Protein AF-A0A3P7MLY9-F1 (afdb_monomer_lite)

Sequence (129 aa):
MSLDLPEAKPDTMEEIFSDKCQRINLDHYSIYHFDELVIDDRKYQYRLSSKGDVMTLVGTLNGQSLLLVSVWTNMDHENRLREIHQYILQREAQGDLPNADGKVCVSPPTARTFAINLHLTSVSMPLSN

Structure (mmCIF, N/CA/C/O backbone):
data_AF-A0A3P7MLY9-F1
#
_entry.id   AF-A0A3P7MLY9-F1
#
loop_
_atom_site.group_PDB
_atom_site.id
_atom_site.type_symbol
_atom_site.label_atom_id
_atom_site.label_alt_id
_atom_site.label_comp_id
_atom_site.label_asym_id
_atom_site.label_entity_id
_atom_site.label_seq_id
_atom_site.pdbx_PDB_ins_code
_atom_site.Cartn_x
_atom_site.Cartn_y
_atom_site.Cartn_z
_atom_site.occupancy
_atom_site.B_iso_or_equiv
_atom_site.auth_seq_id
_atom_site.auth_comp_id
_atom_site.auth_asym_id
_atom_site.auth_atom_id
_atom_site.pdbx_PDB_model_num
ATOM 1 N N . MET A 1 1 ? 26.977 11.728 -22.191 1.00 33.56 1 MET A N 1
ATOM 2 C CA . MET A 1 1 ? 26.901 12.359 -20.860 1.00 33.56 1 MET A CA 1
ATOM 3 C C . MET A 1 1 ? 26.349 11.306 -19.921 1.00 33.56 1 MET A C 1
ATOM 5 O O . MET A 1 1 ? 25.180 10.970 -20.050 1.00 33.56 1 MET A O 1
ATOM 9 N N . SER A 1 2 ? 27.199 10.700 -19.092 1.00 40.59 2 SER A N 1
ATOM 10 C CA . SER A 1 2 ? 26.746 9.770 -18.057 1.00 40.59 2 SER A CA 1
ATOM 11 C C . SER A 1 2 ? 26.119 10.614 -16.958 1.00 40.59 2 SER A C 1
ATOM 13 O O . SER A 1 2 ? 26.827 11.320 -16.245 1.00 40.59 2 SER A O 1
ATOM 15 N N . LEU A 1 3 ? 24.790 10.635 -16.907 1.00 46.69 3 LEU A N 1
ATOM 16 C CA . LEU A 1 3 ? 24.081 11.082 -15.719 1.00 46.69 3 LEU A CA 1
ATOM 17 C C . LEU A 1 3 ? 24.393 10.036 -14.653 1.00 46.69 3 LEU A C 1
ATOM 19 O O . LEU A 1 3 ? 23.854 8.933 -14.698 1.00 46.69 3 LEU A O 1
ATOM 23 N N . ASP A 1 4 ? 25.334 10.373 -13.777 1.00 45.00 4 ASP A N 1
ATOM 24 C CA . ASP A 1 4 ? 25.556 9.694 -12.507 1.00 45.00 4 ASP A CA 1
ATOM 25 C C . ASP A 1 4 ? 24.267 9.890 -11.698 1.00 45.00 4 ASP A C 1
ATOM 27 O O . ASP A 1 4 ? 24.085 10.880 -10.990 1.00 45.00 4 ASP A O 1
ATOM 31 N N . LEU A 1 5 ? 23.272 9.036 -11.965 1.00 51.44 5 LEU A N 1
ATOM 32 C CA . LEU A 1 5 ? 22.112 8.935 -11.098 1.00 51.44 5 LEU A CA 1
ATOM 33 C C . LEU A 1 5 ? 22.663 8.422 -9.769 1.00 51.44 5 LEU A C 1
ATOM 35 O O . LEU A 1 5 ? 23.339 7.390 -9.788 1.00 51.44 5 LEU A O 1
ATOM 39 N N . PRO A 1 6 ? 22.391 9.102 -8.642 1.00 51.06 6 PRO A N 1
ATOM 40 C CA . PRO A 1 6 ? 22.758 8.558 -7.349 1.00 51.06 6 PRO A CA 1
ATOM 41 C C . PRO A 1 6 ? 22.185 7.146 -7.273 1.00 51.06 6 PRO A C 1
ATOM 43 O O . PRO A 1 6 ? 21.007 6.946 -7.578 1.00 51.06 6 PRO A O 1
ATOM 46 N N . GLU A 1 7 ? 23.047 6.182 -6.944 1.00 49.28 7 GLU A N 1
ATOM 47 C CA . GLU A 1 7 ? 22.683 4.788 -6.715 1.00 49.28 7 GLU A CA 1
ATOM 48 C C . GLU A 1 7 ? 21.409 4.790 -5.867 1.00 49.28 7 GLU A C 1
ATOM 50 O O . GLU A 1 7 ? 21.411 5.326 -4.754 1.00 49.28 7 GLU A O 1
ATOM 55 N N . ALA A 1 8 ? 20.295 4.362 -6.468 1.00 54.28 8 ALA A N 1
ATOM 56 C CA . ALA A 1 8 ? 18.973 4.537 -5.892 1.00 54.28 8 ALA A CA 1
ATOM 57 C C . ALA A 1 8 ? 18.934 3.761 -4.578 1.00 54.28 8 ALA A C 1
ATOM 59 O O . ALA A 1 8 ? 18.829 2.535 -4.554 1.00 54.28 8 ALA A O 1
ATOM 60 N N . LYS A 1 9 ? 19.118 4.482 -3.471 1.00 59.91 9 LYS A N 1
ATOM 61 C CA . LYS A 1 9 ? 19.020 3.892 -2.147 1.00 59.91 9 LYS A CA 1
ATOM 62 C C . LYS A 1 9 ? 17.587 3.391 -1.992 1.00 59.91 9 LYS A C 1
ATOM 64 O O . LYS A 1 9 ? 16.665 4.110 -2.382 1.00 59.91 9 LYS A O 1
ATOM 69 N N . PRO A 1 10 ? 17.383 2.187 -1.435 1.00 64.69 10 PRO A N 1
ATOM 70 C CA . PRO A 1 10 ? 16.042 1.747 -1.101 1.00 64.69 10 PRO A CA 1
ATOM 71 C C . PRO A 1 10 ? 15.433 2.792 -0.167 1.00 64.69 10 PRO A C 1
ATOM 73 O O . PRO A 1 10 ? 16.051 3.134 0.844 1.00 64.69 10 PRO A O 1
ATOM 76 N N . ASP A 1 11 ? 14.260 3.320 -0.526 1.00 67.62 11 ASP A N 1
ATOM 77 C CA . ASP A 1 11 ? 13.590 4.327 0.296 1.00 67.62 11 ASP A CA 1
ATOM 78 C C . ASP A 1 11 ? 13.462 3.810 1.733 1.00 67.62 11 ASP A C 1
ATOM 80 O O . ASP A 1 11 ? 13.096 2.650 1.960 1.00 67.62 11 ASP A O 1
ATOM 84 N N . THR A 1 12 ? 13.729 4.643 2.729 1.00 81.12 12 THR A N 1
ATOM 85 C CA . THR A 1 12 ? 13.391 4.254 4.100 1.00 81.12 12 THR A CA 1
ATOM 86 C C . THR A 1 12 ? 11.876 4.311 4.306 1.00 81.12 12 THR A C 1
ATOM 88 O O . THR A 1 12 ? 11.152 5.018 3.603 1.00 81.12 12 THR A O 1
ATOM 91 N N . MET A 1 13 ? 11.355 3.543 5.268 1.00 81.75 13 MET A N 1
ATOM 92 C CA . MET A 1 13 ? 9.911 3.524 5.536 1.00 81.75 13 MET A CA 1
ATOM 93 C C . MET A 1 13 ? 9.400 4.909 5.966 1.00 81.75 13 MET A C 1
ATOM 95 O O . MET A 1 13 ? 8.315 5.331 5.574 1.00 81.75 13 MET A O 1
ATOM 99 N N . GLU A 1 14 ? 10.217 5.653 6.708 1.00 80.94 14 GLU A N 1
ATOM 100 C CA . GLU A 1 14 ? 9.930 7.028 7.120 1.00 80.94 14 GLU A CA 1
ATOM 101 C C . GLU A 1 14 ? 9.797 7.973 5.917 1.00 80.94 14 GLU A C 1
ATOM 103 O O . GLU A 1 14 ? 8.852 8.760 5.864 1.00 80.94 14 GLU A O 1
ATOM 108 N N . GLU A 1 15 ? 10.677 7.855 4.917 1.00 78.88 15 GLU A N 1
ATOM 109 C CA . GLU A 1 15 ? 10.602 8.636 3.674 1.00 78.88 15 GLU A CA 1
ATOM 110 C C . GLU A 1 15 ? 9.372 8.271 2.848 1.00 78.88 15 GLU A C 1
ATOM 112 O O . GLU A 1 15 ? 8.652 9.156 2.388 1.00 78.88 15 GLU A O 1
ATOM 117 N N . ILE A 1 16 ? 9.061 6.977 2.730 1.00 82.88 16 ILE A N 1
ATOM 118 C CA . ILE A 1 16 ? 7.850 6.517 2.042 1.00 82.88 16 ILE A CA 1
ATOM 119 C C . ILE A 1 16 ? 6.606 7.164 2.654 1.00 82.88 16 ILE A C 1
ATOM 121 O O . ILE A 1 16 ? 5.718 7.633 1.942 1.00 82.88 16 ILE A O 1
ATOM 125 N N . PHE A 1 17 ? 6.528 7.207 3.980 1.00 81.56 17 PHE A N 1
ATOM 126 C CA . PHE A 1 17 ? 5.361 7.748 4.659 1.00 81.56 17 PHE A CA 1
ATOM 127 C C . PHE A 1 17 ? 5.357 9.268 4.832 1.00 81.56 17 PHE A C 1
ATOM 129 O O . PHE A 1 17 ? 4.303 9.811 5.164 1.00 81.56 17 PHE A O 1
ATOM 136 N N . SER A 1 18 ? 6.478 9.943 4.584 1.00 78.69 18 SER A N 1
ATOM 137 C CA . SER A 1 18 ? 6.582 11.405 4.664 1.00 78.69 18 SER A CA 1
ATOM 138 C C . SER A 1 18 ? 6.461 12.076 3.296 1.00 78.69 18 SER A C 1
ATOM 140 O O . SER A 1 18 ? 5.741 13.059 3.165 1.00 78.69 18 SER A O 1
ATOM 142 N N . ASP A 1 19 ? 7.134 11.539 2.277 1.00 77.06 19 ASP A N 1
ATOM 143 C CA . ASP A 1 19 ? 7.214 12.125 0.931 1.00 77.06 19 ASP A CA 1
ATOM 144 C C . ASP A 1 19 ? 6.212 11.483 -0.039 1.00 77.06 19 ASP A C 1
ATOM 146 O O . ASP A 1 19 ? 5.568 12.155 -0.846 1.00 77.06 19 ASP A O 1
ATOM 150 N N . LYS A 1 20 ? 6.020 10.163 0.079 1.00 81.94 20 LYS A N 1
ATOM 151 C CA . LYS A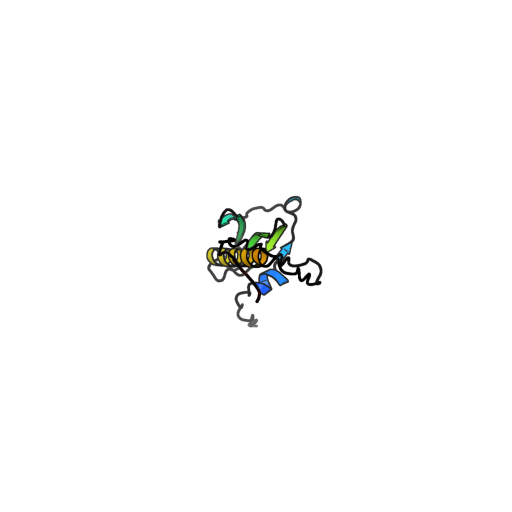 1 20 ? 5.284 9.363 -0.914 1.00 81.94 20 LYS A CA 1
ATOM 152 C C . LYS A 1 20 ? 3.867 8.985 -0.496 1.00 81.94 20 LYS A C 1
ATOM 154 O O . LYS A 1 20 ? 3.122 8.436 -1.308 1.00 81.94 20 LYS A O 1
ATOM 159 N N . CYS A 1 21 ? 3.481 9.260 0.746 1.00 84.69 21 CYS A N 1
ATOM 160 C CA . CYS A 1 21 ? 2.180 8.902 1.296 1.00 84.69 21 CYS A CA 1
ATOM 161 C C . CYS A 1 21 ? 1.187 10.057 1.173 1.00 84.69 21 CYS A C 1
ATOM 163 O O . CYS A 1 21 ? 1.330 11.106 1.795 1.00 84.69 21 CYS A O 1
ATOM 165 N N . GLN A 1 22 ? 0.114 9.816 0.431 1.00 83.56 22 GLN A N 1
ATOM 166 C CA . GLN A 1 22 ? -0.992 10.743 0.255 1.00 83.56 22 GLN A CA 1
ATOM 167 C C . GLN A 1 22 ? -2.249 10.183 0.907 1.00 83.56 22 GLN A C 1
ATOM 169 O O . GLN A 1 22 ? -2.603 9.018 0.731 1.00 83.56 22 GLN A O 1
ATOM 174 N N . ARG A 1 23 ? -2.970 11.025 1.643 1.00 83.69 23 ARG A N 1
ATOM 175 C CA . ARG A 1 23 ? -4.322 10.690 2.089 1.00 83.69 23 ARG A CA 1
ATOM 176 C C . ARG A 1 23 ? -5.294 10.932 0.956 1.00 83.69 23 ARG A C 1
ATOM 178 O O . ARG A 1 23 ? -5.357 12.038 0.428 1.00 83.69 23 ARG A O 1
ATOM 185 N N . ILE A 1 24 ? -6.072 9.913 0.629 1.00 82.25 24 ILE A N 1
ATOM 186 C CA . ILE A 1 24 ? -7.065 9.998 -0.435 1.00 82.25 24 ILE A CA 1
ATOM 187 C C . ILE A 1 24 ? -8.435 9.586 0.084 1.00 82.25 24 ILE A C 1
ATOM 189 O O . ILE A 1 24 ? -8.557 8.850 1.062 1.00 82.25 24 ILE A O 1
ATOM 193 N N . ASN A 1 25 ? -9.474 10.055 -0.597 1.00 79.50 25 ASN A N 1
ATOM 194 C CA . ASN A 1 25 ? -10.811 9.506 -0.451 1.00 79.50 25 ASN A CA 1
ATOM 195 C C . ASN A 1 25 ? -11.082 8.596 -1.651 1.00 79.50 25 ASN A C 1
ATOM 197 O O . ASN A 1 25 ? -11.066 9.063 -2.790 1.00 79.50 25 ASN A O 1
ATOM 201 N N . LEU A 1 26 ? -11.304 7.308 -1.388 1.00 73.75 26 LEU A N 1
ATOM 202 C CA . LEU A 1 26 ? -11.574 6.304 -2.420 1.00 73.75 26 LEU A CA 1
ATOM 203 C C . LEU A 1 26 ? -12.841 6.610 -3.221 1.00 73.75 26 LEU A C 1
ATOM 205 O O . LEU A 1 26 ? -12.919 6.229 -4.381 1.00 73.75 26 LEU A O 1
ATOM 209 N N . ASP A 1 27 ? -13.790 7.349 -2.643 1.00 73.81 27 ASP A N 1
ATOM 210 C CA . ASP A 1 27 ? -15.012 7.775 -3.332 1.00 73.81 27 ASP A CA 1
ATOM 211 C C . ASP A 1 27 ? -14.708 8.663 -4.554 1.00 73.81 27 ASP A C 1
ATOM 213 O O . ASP A 1 27 ? -15.391 8.614 -5.572 1.00 73.81 27 ASP A O 1
ATOM 217 N N . HIS A 1 28 ? -13.618 9.435 -4.486 1.00 65.56 28 HIS A N 1
ATOM 218 C CA . HIS A 1 28 ? -13.190 10.349 -5.546 1.00 65.56 28 HIS A CA 1
ATOM 219 C C . HIS A 1 28 ? -12.061 9.772 -6.419 1.00 65.56 28 HIS A C 1
ATOM 221 O O . HIS A 1 28 ? -11.635 10.419 -7.377 1.00 65.56 28 HIS A O 1
ATOM 227 N N . TYR A 1 29 ? -11.547 8.582 -6.090 1.00 65.00 29 TYR A N 1
ATOM 228 C CA . TYR A 1 29 ? -10.409 7.964 -6.767 1.00 65.00 29 TYR A CA 1
ATOM 229 C C . TYR A 1 29 ? -10.832 6.657 -7.428 1.00 65.00 29 TYR A C 1
ATOM 231 O O . TYR A 1 29 ? -11.063 5.648 -6.768 1.00 65.00 29 TYR A O 1
ATOM 239 N N . SER A 1 30 ? -10.884 6.643 -8.759 1.00 63.22 30 SER A N 1
ATOM 240 C CA . SER A 1 30 ? -11.119 5.398 -9.484 1.00 63.22 30 SER A CA 1
ATOM 241 C C . SER A 1 30 ? -9.821 4.604 -9.619 1.00 63.22 30 SER A C 1
ATOM 243 O O . SER A 1 30 ? -8.959 4.912 -10.443 1.00 63.22 30 SER A O 1
ATOM 245 N N . ILE A 1 31 ? -9.681 3.574 -8.792 1.00 68.88 31 ILE A N 1
ATOM 246 C CA . ILE A 1 31 ? -8.523 2.682 -8.798 1.00 68.88 31 ILE A CA 1
ATOM 247 C C . ILE A 1 31 ? -8.749 1.602 -9.864 1.00 68.88 31 ILE A C 1
ATOM 249 O O . ILE A 1 31 ? -9.377 0.579 -9.610 1.00 68.88 31 ILE A O 1
ATOM 253 N N . TYR A 1 32 ? -8.262 1.842 -11.081 1.00 67.38 32 TYR A N 1
ATOM 254 C CA . TYR A 1 32 ? -8.312 0.874 -12.182 1.00 67.38 32 TYR A CA 1
ATOM 255 C C . TYR A 1 32 ? -6.969 0.134 -12.325 1.00 67.38 32 TYR A C 1
ATOM 257 O O . TYR A 1 32 ? -5.910 0.761 -12.283 1.00 67.38 32 TYR A O 1
ATOM 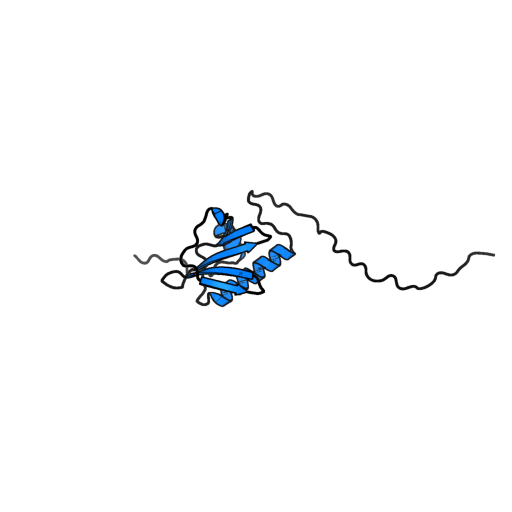265 N N . HIS A 1 33 ? -7.017 -1.186 -12.552 1.00 77.56 33 HIS A N 1
ATOM 266 C CA . HIS A 1 33 ? -5.854 -2.074 -12.762 1.00 77.56 33 HIS A CA 1
ATOM 267 C C . HIS A 1 33 ? -4.899 -2.222 -11.568 1.00 77.56 33 HIS A C 1
ATOM 269 O O . HIS A 1 33 ? -3.683 -2.277 -11.754 1.00 77.56 33 HIS A O 1
ATOM 275 N N . PHE A 1 34 ? -5.436 -2.257 -10.351 1.00 87.12 34 PHE A N 1
ATOM 276 C CA . PHE A 1 34 ? -4.663 -2.651 -9.179 1.00 87.12 34 PHE A CA 1
ATOM 277 C C . PHE A 1 34 ? -4.951 -4.118 -8.873 1.00 87.12 34 PHE A C 1
ATOM 279 O O . PHE A 1 34 ? -6.105 -4.547 -8.904 1.00 87.12 34 PHE A O 1
ATOM 286 N N . ASP A 1 35 ? -3.893 -4.861 -8.588 1.00 88.38 35 ASP A N 1
ATOM 287 C CA . ASP A 1 35 ? -3.956 -6.181 -7.991 1.00 88.38 35 ASP A CA 1
ATOM 288 C C . ASP A 1 35 ? -4.327 -6.066 -6.514 1.00 88.38 35 ASP A C 1
ATOM 290 O O . ASP A 1 35 ? -4.111 -5.041 -5.861 1.00 88.38 35 ASP A O 1
ATOM 294 N N . GLU A 1 36 ? -4.907 -7.134 -5.986 1.00 89.50 36 GLU A N 1
ATOM 295 C CA . GLU A 1 36 ? -5.371 -7.209 -4.610 1.00 89.50 36 GLU A CA 1
ATOM 296 C C . GLU A 1 36 ? -4.533 -8.210 -3.827 1.00 89.50 36 GLU A C 1
ATOM 298 O O . GLU A 1 36 ? -4.380 -9.362 -4.231 1.00 89.50 36 GLU A O 1
ATOM 303 N N . LEU A 1 37 ? -4.031 -7.774 -2.675 1.00 89.19 37 LEU A N 1
ATOM 304 C CA . LEU A 1 37 ? -3.343 -8.624 -1.719 1.00 89.19 37 LEU A CA 1
ATOM 305 C C . LEU A 1 37 ? -3.967 -8.442 -0.341 1.00 89.19 37 LEU A C 1
ATOM 307 O O . LEU A 1 37 ? -4.054 -7.329 0.175 1.00 89.19 37 LEU A O 1
ATOM 311 N N . VAL A 1 38 ? -4.381 -9.545 0.273 1.00 89.00 38 VAL A N 1
ATOM 312 C CA . VAL A 1 38 ? -4.908 -9.544 1.639 1.00 89.00 38 VAL A CA 1
ATOM 313 C C . VAL A 1 38 ? -3.809 -10.010 2.586 1.00 89.00 38 VAL A C 1
ATOM 315 O O . VAL A 1 38 ? -3.289 -11.116 2.444 1.00 89.00 38 VAL A O 1
ATOM 318 N N . ILE A 1 39 ? -3.453 -9.159 3.548 1.00 89.06 39 ILE A N 1
ATOM 319 C CA . ILE A 1 39 ? -2.473 -9.451 4.598 1.00 89.06 39 ILE A CA 1
ATOM 320 C C . ILE A 1 39 ? -3.170 -9.238 5.940 1.00 89.06 39 ILE A C 1
ATOM 322 O O . ILE A 1 39 ? -3.585 -8.120 6.231 1.00 89.06 39 ILE A O 1
ATOM 326 N N . ASP A 1 40 ? -3.289 -10.296 6.746 1.00 86.56 40 ASP A N 1
ATOM 327 C CA . ASP A 1 40 ? -3.881 -10.238 8.095 1.00 86.56 40 ASP A CA 1
ATOM 328 C C . ASP A 1 40 ? -5.298 -9.620 8.107 1.00 86.56 40 ASP A C 1
ATOM 330 O O . ASP A 1 40 ? -5.567 -8.637 8.788 1.00 86.56 40 ASP A O 1
ATOM 334 N N . ASP A 1 41 ? -6.190 -10.141 7.251 1.00 85.69 41 ASP A N 1
ATOM 335 C CA . ASP A 1 41 ? -7.562 -9.631 7.017 1.00 85.69 41 ASP A CA 1
ATOM 336 C C . ASP A 1 41 ? -7.635 -8.200 6.438 1.00 85.69 41 ASP A C 1
ATOM 338 O O . ASP A 1 41 ? -8.707 -7.672 6.142 1.00 85.69 41 ASP A O 1
ATOM 342 N N . ARG A 1 42 ? -6.484 -7.565 6.187 1.00 85.31 42 ARG A N 1
ATOM 343 C CA . ARG A 1 42 ? -6.408 -6.225 5.615 1.00 85.31 42 ARG A CA 1
ATOM 344 C C . ARG A 1 42 ? -6.163 -6.275 4.119 1.00 85.31 42 ARG A C 1
ATOM 346 O O . ARG A 1 42 ? -5.161 -6.804 3.639 1.00 85.31 42 ARG A O 1
ATOM 353 N N . LYS A 1 43 ? -7.078 -5.662 3.379 1.00 89.25 43 LYS A N 1
ATOM 354 C CA . LYS A 1 43 ? -7.004 -5.545 1.927 1.00 89.25 43 LYS A CA 1
ATOM 355 C C . LYS A 1 43 ? -6.062 -4.418 1.514 1.00 89.25 43 LYS A C 1
ATOM 357 O O . LYS A 1 43 ? -6.292 -3.253 1.838 1.00 89.25 43 LYS A O 1
ATOM 362 N N . TYR A 1 44 ? -5.045 -4.774 0.744 1.00 89.88 44 TYR A N 1
ATOM 363 C CA . TYR A 1 44 ? -4.165 -3.856 0.039 1.00 89.88 44 TYR A CA 1
ATOM 364 C C . TYR A 1 44 ? -4.426 -3.965 -1.454 1.00 89.88 44 TYR A C 1
ATOM 366 O O . TYR A 1 44 ? -4.564 -5.058 -1.998 1.00 89.88 44 TYR A O 1
ATOM 374 N N . GLN A 1 45 ? -4.487 -2.822 -2.120 1.00 90.69 45 GLN A N 1
ATOM 375 C CA . GLN A 1 45 ? -4.540 -2.767 -3.574 1.00 90.69 45 GLN A CA 1
ATOM 376 C C . GLN A 1 45 ? -3.212 -2.211 -4.049 1.00 90.69 45 GLN A C 1
ATOM 378 O O . GLN A 1 45 ? -2.778 -1.180 -3.548 1.00 90.69 45 GLN A O 1
ATOM 383 N N . TYR A 1 46 ? -2.549 -2.845 -5.001 1.00 90.62 46 TYR A N 1
ATOM 384 C CA . TYR A 1 46 ? -1.268 -2.359 -5.494 1.00 90.62 46 TYR A CA 1
ATOM 385 C C . TYR A 1 46 ? -1.148 -2.523 -6.997 1.00 90.62 46 TYR A C 1
ATOM 387 O O . TYR A 1 46 ? -1.844 -3.307 -7.626 1.00 90.62 46 TYR A O 1
ATOM 395 N N . ARG A 1 47 ? -0.252 -1.749 -7.590 1.00 89.12 47 ARG A N 1
ATOM 396 C CA . ARG A 1 47 ? 0.066 -1.826 -9.004 1.00 89.12 47 ARG A CA 1
ATOM 397 C C . ARG A 1 47 ? 1.562 -1.679 -9.180 1.00 89.12 47 ARG A C 1
ATOM 399 O O . ARG A 1 47 ? 2.159 -0.700 -8.730 1.00 89.12 47 ARG A O 1
ATOM 406 N N . LEU A 1 48 ? 2.150 -2.636 -9.884 1.00 88.06 48 LEU A N 1
ATOM 407 C CA . LEU A 1 48 ? 3.545 -2.568 -10.289 1.00 88.06 48 LEU A CA 1
ATOM 408 C C . LEU A 1 48 ? 3.702 -1.662 -11.512 1.00 88.06 48 LEU A C 1
ATOM 410 O O . LEU A 1 48 ? 2.857 -1.613 -12.411 1.00 88.06 48 LEU A O 1
ATOM 414 N N . SER A 1 49 ? 4.815 -0.940 -11.555 1.00 84.75 49 SER A N 1
ATOM 415 C CA . SER A 1 49 ? 5.273 -0.286 -12.779 1.00 84.75 49 SER A CA 1
ATOM 416 C C . SER A 1 49 ? 5.626 -1.320 -13.850 1.00 84.75 49 SER A C 1
ATOM 418 O O . SER A 1 49 ? 5.950 -2.464 -13.544 1.00 84.75 49 SER A O 1
ATOM 420 N N . SER A 1 50 ? 5.653 -0.907 -15.120 1.00 79.94 50 SER A N 1
ATOM 421 C CA . SER A 1 50 ? 5.979 -1.799 -16.244 1.00 79.94 50 SER A CA 1
ATOM 422 C C . SER A 1 50 ? 7.360 -2.461 -16.141 1.00 79.94 50 SER A C 1
ATOM 424 O O . SER A 1 50 ? 7.599 -3.467 -16.798 1.00 79.94 50 SER A O 1
ATOM 426 N N . LYS A 1 51 ? 8.276 -1.890 -15.345 1.00 78.62 51 LYS A N 1
ATOM 427 C CA . LYS A 1 51 ? 9.609 -2.447 -15.068 1.00 78.62 51 LYS A CA 1
ATOM 428 C C . LYS A 1 51 ? 9.686 -3.242 -13.757 1.00 78.62 51 LYS A C 1
ATOM 430 O O . LYS A 1 51 ? 10.715 -3.852 -13.508 1.00 78.62 51 LYS A O 1
ATOM 435 N N . GLY A 1 52 ? 8.655 -3.202 -12.911 1.00 75.19 52 GLY A N 1
ATOM 436 C CA . GLY A 1 52 ? 8.634 -3.849 -11.591 1.00 75.19 52 GLY A CA 1
ATOM 437 C C . GLY A 1 52 ? 9.491 -3.178 -10.507 1.00 75.19 52 GLY A C 1
ATOM 438 O O . GLY A 1 52 ? 9.457 -3.610 -9.360 1.00 75.19 52 GLY A O 1
ATOM 439 N N . ASP A 1 53 ? 10.222 -2.118 -10.849 1.00 81.81 53 ASP A N 1
ATOM 440 C CA . ASP A 1 53 ? 11.151 -1.403 -9.961 1.00 81.81 53 ASP A CA 1
ATOM 441 C C . ASP A 1 53 ? 10.424 -0.583 -8.881 1.00 81.81 53 ASP A C 1
ATOM 443 O O . ASP A 1 53 ? 10.816 -0.541 -7.715 1.00 81.81 53 ASP A O 1
ATOM 447 N N . VAL A 1 54 ? 9.292 0.013 -9.267 1.00 85.12 54 VAL A N 1
ATOM 448 C CA . VAL A 1 54 ? 8.427 0.781 -8.367 1.00 85.12 54 VAL A CA 1
ATOM 449 C C . VAL A 1 54 ? 7.011 0.230 -8.336 1.00 85.12 54 VAL A C 1
ATOM 451 O O . VAL A 1 54 ? 6.523 -0.317 -9.334 1.00 85.12 54 VAL A O 1
ATOM 454 N N . MET A 1 55 ? 6.339 0.427 -7.207 1.00 89.00 55 MET A N 1
ATOM 455 C CA . MET A 1 55 ? 4.939 0.096 -6.990 1.00 89.00 55 MET A CA 1
ATOM 456 C C . MET A 1 55 ? 4.156 1.292 -6.456 1.00 89.00 55 MET A C 1
ATOM 458 O O . MET A 1 55 ? 4.672 2.132 -5.718 1.00 89.00 55 MET A O 1
ATOM 462 N N . THR A 1 56 ? 2.881 1.336 -6.814 1.00 89.75 56 THR A N 1
ATOM 463 C CA . THR A 1 56 ? 1.888 2.199 -6.182 1.00 89.75 56 THR A CA 1
ATOM 464 C C . THR A 1 56 ? 0.980 1.309 -5.360 1.00 89.75 56 THR A C 1
ATOM 466 O O . THR A 1 56 ? 0.475 0.323 -5.889 1.00 89.75 56 THR A O 1
ATOM 469 N N . LEU A 1 57 ? 0.754 1.637 -4.093 1.00 90.06 57 LEU A N 1
ATOM 470 C CA . LEU A 1 57 ? -0.144 0.869 -3.238 1.00 90.06 57 LEU A CA 1
ATOM 471 C C . LEU A 1 57 ? -1.186 1.757 -2.572 1.00 90.06 57 LEU A C 1
ATOM 473 O O . LEU A 1 57 ? -0.965 2.932 -2.295 1.00 90.06 57 LEU A O 1
ATOM 477 N N . VAL A 1 58 ? -2.327 1.157 -2.298 1.00 89.62 58 VAL A N 1
ATOM 478 C CA . VAL A 1 58 ? -3.447 1.728 -1.583 1.00 89.62 58 VAL A CA 1
ATOM 479 C C . VAL A 1 58 ? -3.717 0.828 -0.395 1.00 89.62 58 VAL A C 1
ATOM 481 O O . VAL A 1 58 ? -3.901 -0.383 -0.533 1.00 89.62 58 VAL A O 1
ATOM 484 N N . GLY A 1 59 ? -3.728 1.437 0.779 1.00 88.81 59 GLY A N 1
ATOM 485 C CA . GLY A 1 59 ? -4.004 0.763 2.034 1.00 88.81 59 GLY A CA 1
ATOM 486 C C . GLY A 1 59 ? -4.909 1.602 2.916 1.00 88.81 59 GLY A C 1
ATOM 487 O O . GLY A 1 59 ? -5.388 2.674 2.541 1.00 88.81 59 GLY A O 1
ATOM 488 N N . THR A 1 60 ? -5.121 1.113 4.126 1.00 87.75 60 THR A N 1
ATOM 489 C CA . THR A 1 60 ? -5.851 1.837 5.163 1.00 87.75 60 THR A CA 1
ATOM 490 C C . THR A 1 60 ? -4.926 2.025 6.357 1.00 87.75 60 THR A C 1
ATOM 492 O O . THR A 1 60 ? -4.124 1.144 6.648 1.00 87.75 60 THR A O 1
ATOM 495 N N . LEU A 1 61 ? -5.038 3.159 7.041 1.00 84.81 61 LEU A N 1
ATOM 496 C CA . LEU A 1 61 ? -4.418 3.438 8.336 1.00 84.81 61 LEU A CA 1
ATOM 497 C C . LEU A 1 61 ? -5.468 4.143 9.195 1.00 84.81 61 LEU A C 1
ATOM 499 O O . LEU A 1 61 ? -5.966 5.202 8.821 1.00 84.81 61 LEU A O 1
ATOM 503 N N . ASN A 1 62 ? -5.825 3.543 10.326 1.00 81.81 62 ASN A N 1
ATOM 504 C CA . ASN A 1 62 ? -6.797 4.043 11.294 1.00 81.81 62 ASN A CA 1
ATOM 505 C C . ASN A 1 62 ? -8.137 4.487 10.662 1.00 81.81 62 ASN A C 1
ATOM 507 O O . ASN A 1 62 ? -8.676 5.548 10.967 1.00 81.81 62 ASN A O 1
ATOM 511 N N . GLY A 1 63 ? -8.637 3.700 9.702 1.00 81.69 63 GLY A N 1
ATOM 512 C CA . GLY A 1 63 ? -9.867 3.983 8.949 1.00 81.69 63 GLY A C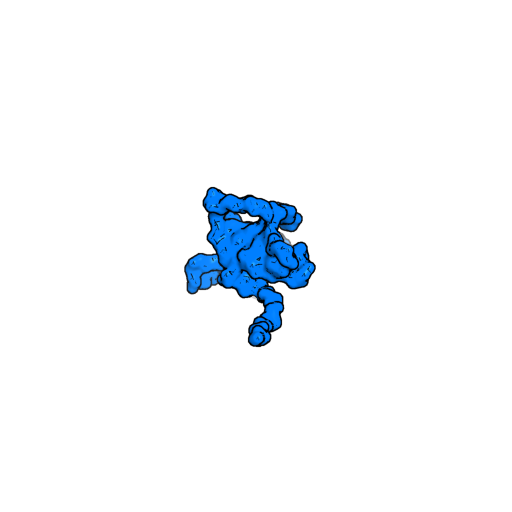A 1
ATOM 513 C C . GLY A 1 63 ? -9.730 5.001 7.808 1.00 81.69 63 GLY A C 1
ATOM 514 O O . GLY A 1 63 ? -10.672 5.174 7.040 1.00 81.69 63 GLY A O 1
ATOM 515 N N . GLN A 1 64 ? -8.572 5.648 7.642 1.00 84.12 64 GLN A N 1
ATOM 516 C CA . GLN A 1 64 ? -8.298 6.542 6.514 1.00 84.12 64 GLN A CA 1
ATOM 517 C C . GLN A 1 64 ? -7.609 5.799 5.373 1.00 84.12 64 GLN A C 1
ATOM 519 O O . GLN A 1 64 ? -6.705 4.994 5.596 1.00 84.12 64 GLN A O 1
ATOM 524 N N . SER A 1 65 ? -8.016 6.095 4.139 1.00 86.19 65 SER A N 1
ATOM 525 C CA . SER A 1 65 ? -7.383 5.522 2.951 1.00 86.19 65 SER A CA 1
ATOM 526 C C . SER A 1 65 ? -6.094 6.270 2.618 1.00 86.19 65 SER A C 1
ATOM 528 O O . SER A 1 65 ? -6.058 7.502 2.561 1.00 86.19 65 SER A O 1
ATOM 530 N N . LEU A 1 66 ? -5.028 5.506 2.408 1.00 87.94 66 LEU A N 1
ATOM 531 C CA . LEU A 1 66 ? -3.707 6.001 2.053 1.00 87.94 66 LEU A CA 1
ATOM 532 C C . LEU A 1 66 ? -3.333 5.498 0.666 1.00 87.94 66 LEU A C 1
ATOM 534 O O . LEU A 1 66 ? -3.555 4.333 0.351 1.00 87.94 66 LEU A O 1
ATOM 538 N N . LEU A 1 67 ? -2.717 6.368 -0.121 1.00 88.12 67 LEU A N 1
ATOM 539 C CA . LEU A 1 67 ? -2.109 6.078 -1.407 1.00 88.12 67 LEU A CA 1
ATOM 540 C C . LEU A 1 67 ? -0.612 6.349 -1.287 1.00 88.12 67 LEU A C 1
ATOM 542 O O . LEU A 1 67 ? -0.207 7.488 -1.073 1.00 88.12 67 LEU A O 1
ATOM 546 N N . LEU A 1 68 ? 0.206 5.313 -1.428 1.00 88.06 68 LEU A N 1
ATOM 547 C CA . LEU A 1 68 ? 1.650 5.453 -1.506 1.00 88.06 68 LEU A CA 1
ATOM 548 C C . LEU A 1 68 ? 2.063 5.318 -2.969 1.00 88.06 68 LEU A C 1
ATOM 550 O O . LEU A 1 68 ? 1.808 4.289 -3.598 1.00 88.06 68 LEU A O 1
ATOM 554 N N . VAL A 1 69 ? 2.682 6.361 -3.513 1.00 85.88 69 VAL A N 1
ATOM 555 C CA . VAL A 1 69 ? 3.090 6.424 -4.923 1.00 85.88 69 VAL A CA 1
ATOM 556 C C . VAL A 1 69 ? 4.593 6.221 -5.071 1.00 85.88 69 VAL A C 1
ATOM 558 O O . VAL A 1 69 ? 5.371 6.690 -4.249 1.00 85.88 69 VAL A O 1
ATOM 561 N N . SER A 1 70 ? 5.023 5.554 -6.144 1.00 83.19 70 SER A N 1
ATOM 562 C CA . SER A 1 70 ? 6.450 5.423 -6.488 1.00 83.19 70 SER A CA 1
ATOM 563 C C . SER A 1 70 ? 7.312 4.783 -5.386 1.00 83.19 70 SER A C 1
ATOM 565 O O . SER A 1 70 ? 8.448 5.202 -5.153 1.00 83.19 70 SER A O 1
ATOM 567 N N . VAL A 1 71 ? 6.780 3.773 -4.696 1.00 84.75 71 VAL A N 1
ATOM 568 C CA . VAL A 1 71 ? 7.507 3.023 -3.665 1.00 84.75 71 VAL A CA 1
ATOM 569 C C . VAL A 1 71 ? 8.458 2.040 -4.334 1.00 84.75 71 VAL A C 1
ATOM 571 O O . VAL A 1 71 ? 8.018 1.211 -5.129 1.00 84.75 71 VAL A O 1
ATOM 574 N N . TRP A 1 72 ? 9.748 2.098 -4.008 1.00 84.81 72 TRP A N 1
ATOM 575 C CA . TRP A 1 72 ? 10.711 1.114 -4.497 1.00 84.81 72 TRP A CA 1
ATOM 576 C C . TRP A 1 72 ? 10.418 -0.284 -3.948 1.00 84.81 72 TRP A C 1
ATOM 578 O O . TRP A 1 72 ? 10.267 -0.467 -2.736 1.00 84.81 72 TRP A O 1
ATOM 588 N N . THR A 1 73 ? 10.352 -1.269 -4.846 1.00 80.19 73 THR A N 1
ATOM 589 C CA . THR A 1 73 ? 10.081 -2.674 -4.498 1.00 80.19 73 THR A CA 1
ATOM 590 C C . THR A 1 73 ? 11.336 -3.413 -4.049 1.00 80.19 73 THR A C 1
ATOM 592 O O . THR A 1 73 ? 11.221 -4.446 -3.400 1.00 80.19 73 THR A O 1
ATOM 595 N N . ASN A 1 74 ? 12.528 -2.897 -4.380 1.00 77.38 74 ASN A N 1
ATOM 596 C CA . ASN A 1 74 ? 13.813 -3.551 -4.117 1.00 77.38 74 ASN A CA 1
ATOM 597 C C . ASN A 1 74 ? 13.835 -5.011 -4.619 1.00 77.38 74 ASN A C 1
ATOM 599 O O . ASN A 1 74 ? 14.249 -5.925 -3.912 1.00 77.38 74 ASN A O 1
ATOM 603 N N . MET A 1 75 ? 13.309 -5.226 -5.830 1.00 75.31 75 MET A N 1
ATOM 604 C CA . MET A 1 75 ? 13.143 -6.533 -6.483 1.00 75.31 75 MET A CA 1
ATOM 605 C C . MET A 1 75 ? 12.165 -7.525 -5.824 1.00 75.31 75 MET A C 1
ATOM 607 O O . MET A 1 75 ? 11.871 -8.543 -6.446 1.00 75.31 75 MET A O 1
ATOM 611 N N . ASP A 1 76 ? 11.599 -7.225 -4.649 1.00 83.56 76 ASP A N 1
ATOM 612 C CA . ASP A 1 76 ? 10.610 -8.073 -3.970 1.00 83.56 76 ASP A CA 1
ATOM 613 C C . ASP A 1 76 ? 9.436 -7.245 -3.420 1.00 83.56 76 ASP A C 1
ATOM 615 O O . ASP A 1 76 ? 9.422 -6.749 -2.289 1.00 83.56 76 ASP A O 1
ATOM 619 N N . HIS A 1 77 ? 8.422 -7.067 -4.266 1.00 85.06 77 HIS A N 1
ATOM 620 C CA . HIS A 1 77 ? 7.260 -6.241 -3.952 1.00 85.06 77 HIS A CA 1
ATOM 621 C C . HIS A 1 77 ? 6.385 -6.824 -2.831 1.00 85.06 77 HIS A C 1
ATOM 623 O O . HIS A 1 77 ? 5.811 -6.056 -2.062 1.00 85.06 77 HIS A O 1
ATOM 629 N N . GLU A 1 78 ? 6.293 -8.151 -2.706 1.00 86.81 78 GLU A N 1
ATOM 630 C CA . GLU A 1 78 ? 5.481 -8.810 -1.677 1.00 86.81 78 GLU A CA 1
ATOM 631 C C . GLU A 1 78 ? 6.079 -8.621 -0.282 1.00 86.81 78 GLU A C 1
ATOM 633 O O . GLU A 1 78 ? 5.372 -8.235 0.653 1.00 86.81 78 GLU A O 1
ATOM 638 N N . ASN A 1 79 ? 7.389 -8.841 -0.131 1.00 88.19 79 ASN A N 1
ATOM 639 C CA . ASN A 1 79 ? 8.092 -8.576 1.116 1.00 88.19 79 ASN A CA 1
ATOM 640 C C . ASN A 1 79 ? 7.995 -7.095 1.474 1.00 88.19 79 ASN A C 1
ATOM 642 O O . ASN A 1 79 ? 7.693 -6.755 2.618 1.00 88.19 79 ASN A O 1
ATOM 646 N N . ARG A 1 80 ? 8.137 -6.212 0.480 1.00 87.69 80 ARG A N 1
ATOM 647 C CA . ARG A 1 80 ? 7.996 -4.775 0.696 1.00 87.69 80 ARG A CA 1
ATOM 648 C C . ARG A 1 80 ? 6.607 -4.391 1.207 1.00 87.69 80 ARG A C 1
ATOM 650 O O . ARG A 1 80 ? 6.485 -3.575 2.118 1.00 87.69 80 ARG A O 1
ATOM 657 N N . LEU A 1 81 ? 5.557 -5.011 0.672 1.00 89.25 81 LEU A N 1
ATOM 658 C CA . LEU A 1 81 ? 4.181 -4.831 1.139 1.00 89.25 81 LEU A CA 1
ATOM 659 C C . LEU A 1 81 ? 4.001 -5.296 2.590 1.00 89.25 81 LEU A C 1
ATOM 661 O O . LEU A 1 81 ? 3.342 -4.612 3.373 1.00 89.25 81 LEU A O 1
ATOM 665 N N . ARG A 1 82 ? 4.635 -6.411 2.979 1.00 90.06 82 ARG A N 1
ATOM 666 C CA . ARG A 1 82 ? 4.637 -6.889 4.372 1.00 90.06 82 ARG A CA 1
ATOM 667 C C . ARG A 1 82 ? 5.349 -5.926 5.316 1.00 90.06 82 ARG A C 1
ATOM 669 O O . ARG A 1 82 ? 4.832 -5.676 6.402 1.00 90.06 82 ARG A O 1
ATOM 676 N N . GLU A 1 83 ? 6.484 -5.355 4.915 1.00 89.81 83 GLU A N 1
ATOM 677 C CA . GLU A 1 83 ? 7.170 -4.332 5.714 1.00 89.81 83 GLU A CA 1
ATOM 678 C C . GLU A 1 83 ? 6.263 -3.116 5.941 1.00 89.81 83 GLU A C 1
ATOM 680 O O . GLU A 1 83 ? 6.113 -2.647 7.070 1.00 89.81 83 GLU A O 1
ATOM 685 N N . ILE A 1 84 ? 5.614 -2.631 4.877 1.00 88.88 84 ILE A N 1
ATOM 686 C CA . ILE A 1 84 ? 4.692 -1.487 4.935 1.00 88.88 84 ILE A CA 1
ATOM 687 C C . ILE A 1 84 ? 3.517 -1.804 5.856 1.00 88.88 84 ILE A C 1
ATOM 689 O O . ILE A 1 84 ? 3.155 -0.986 6.699 1.00 88.88 84 ILE A O 1
ATOM 693 N N . HIS A 1 85 ? 2.950 -3.003 5.742 1.00 90.31 85 HIS A N 1
ATOM 694 C CA . HIS A 1 85 ? 1.891 -3.477 6.623 1.00 90.31 85 HIS A CA 1
ATOM 695 C C . HIS A 1 85 ? 2.325 -3.482 8.098 1.00 90.31 85 HIS A C 1
ATOM 697 O O . HIS A 1 85 ? 1.632 -2.911 8.939 1.00 90.31 85 HIS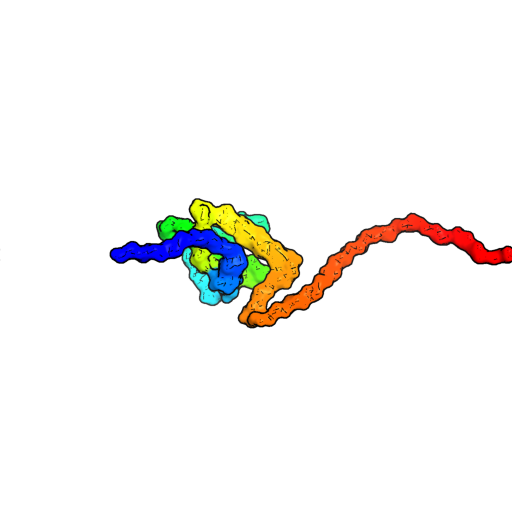 A O 1
ATOM 703 N N . GLN A 1 86 ? 3.496 -4.044 8.413 1.00 90.12 86 GLN A N 1
ATOM 7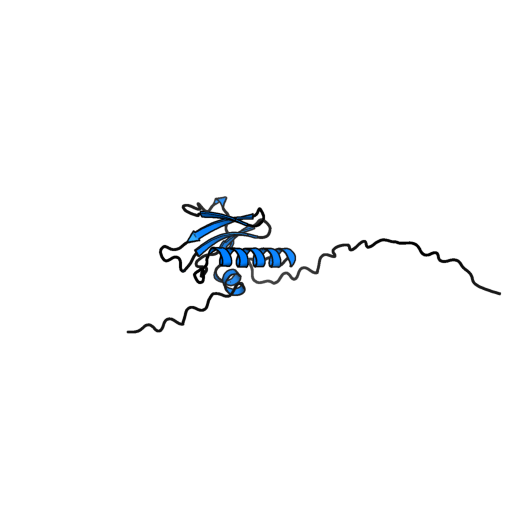04 C CA . GLN A 1 86 ? 4.033 -4.048 9.777 1.00 90.12 86 GLN A CA 1
ATOM 705 C C . GLN A 1 86 ? 4.259 -2.631 10.312 1.00 90.12 86 GLN A C 1
ATOM 707 O O . GLN A 1 86 ? 3.959 -2.352 11.471 1.00 90.12 86 GLN A O 1
ATOM 712 N N . TYR A 1 87 ? 4.734 -1.713 9.472 1.00 87.94 87 TYR A N 1
ATOM 713 C CA . TYR A 1 87 ? 4.934 -0.323 9.868 1.00 87.94 87 TYR A CA 1
ATOM 714 C C . TYR A 1 87 ? 3.612 0.416 10.129 1.00 87.94 87 TYR A C 1
ATOM 716 O O . TYR A 1 87 ? 3.501 1.169 11.094 1.00 87.94 87 TYR A O 1
ATOM 724 N N . ILE A 1 88 ? 2.584 0.171 9.310 1.00 87.06 88 ILE A N 1
ATOM 725 C CA . ILE A 1 88 ? 1.225 0.686 9.533 1.00 87.06 88 ILE A CA 1
ATOM 726 C C . ILE A 1 88 ? 0.698 0.198 10.887 1.00 87.06 88 ILE A C 1
ATOM 728 O O . ILE A 1 88 ? 0.248 1.021 11.681 1.00 87.06 88 ILE A O 1
ATOM 732 N N . LEU A 1 89 ? 0.826 -1.100 11.185 1.00 87.50 89 LEU A N 1
ATOM 733 C CA . LEU A 1 89 ? 0.408 -1.667 12.472 1.00 87.50 89 LEU A CA 1
ATOM 734 C C . LEU A 1 89 ? 1.153 -1.040 13.656 1.00 87.50 89 LEU A C 1
ATOM 736 O O . LEU A 1 89 ? 0.538 -0.722 14.672 1.00 87.50 89 LEU A O 1
ATOM 740 N N . GLN A 1 90 ? 2.467 -0.828 13.531 1.00 86.56 90 GLN A N 1
ATOM 741 C CA . GLN A 1 90 ? 3.262 -0.167 14.568 1.00 86.56 90 GLN A CA 1
ATOM 742 C C . GLN A 1 90 ? 2.787 1.268 14.817 1.00 86.56 90 GLN A C 1
ATOM 744 O O . GLN A 1 90 ? 2.629 1.657 15.974 1.00 86.56 90 GLN A O 1
ATOM 749 N N . ARG A 1 91 ? 2.493 2.038 13.762 1.00 81.69 91 ARG A N 1
ATOM 750 C CA . ARG A 1 91 ? 1.981 3.409 13.911 1.00 81.69 91 ARG A CA 1
ATOM 751 C C . ARG A 1 91 ? 0.568 3.463 14.476 1.00 81.69 91 ARG A C 1
ATOM 753 O O . ARG A 1 91 ? 0.291 4.302 15.330 1.00 81.69 91 ARG A O 1
ATOM 760 N N . GLU A 1 92 ? -0.300 2.535 14.082 1.00 83.50 92 GLU A N 1
ATOM 761 C CA . GLU A 1 92 ? -1.629 2.391 14.689 1.00 83.50 92 GLU A CA 1
ATOM 762 C C . GLU A 1 92 ? -1.529 2.048 16.180 1.00 83.50 92 GLU A C 1
ATOM 764 O O . GLU A 1 92 ? -2.227 2.648 16.996 1.00 83.50 92 GLU A O 1
ATOM 769 N N . ALA A 1 93 ? -0.617 1.146 16.557 1.00 82.00 93 ALA A N 1
ATOM 770 C CA . ALA A 1 93 ? -0.374 0.787 17.953 1.00 82.00 93 ALA A CA 1
ATOM 771 C C . ALA A 1 93 ? 0.219 1.944 18.778 1.00 82.00 93 ALA A C 1
ATOM 773 O O . ALA A 1 93 ? -0.063 2.052 19.972 1.00 82.00 93 ALA A O 1
ATOM 774 N N . GLN A 1 94 ? 1.021 2.812 18.156 1.00 77.88 94 GLN A N 1
ATOM 775 C CA . GLN A 1 94 ? 1.588 4.009 18.785 1.00 77.88 94 GLN A CA 1
ATOM 776 C C . GLN A 1 94 ? 0.592 5.176 18.880 1.00 77.88 94 GLN A C 1
ATOM 778 O O . GLN A 1 94 ? 0.847 6.132 19.611 1.00 77.88 94 GLN A O 1
ATOM 783 N N . GLY A 1 95 ? -0.539 5.113 18.171 1.00 65.38 95 GLY A N 1
ATOM 784 C CA . GLY A 1 95 ? -1.469 6.237 18.054 1.00 65.38 95 GLY A CA 1
ATOM 785 C C . GLY A 1 95 ? -0.898 7.413 17.253 1.00 65.38 95 GLY A C 1
ATOM 786 O O . GLY A 1 95 ? -1.429 8.521 17.340 1.00 65.38 95 GLY A O 1
ATOM 787 N N . ASP A 1 96 ? 0.175 7.182 16.487 1.00 58.12 96 ASP A N 1
ATOM 788 C CA . ASP A 1 96 ? 0.808 8.194 15.645 1.00 58.12 96 ASP A CA 1
ATOM 789 C C . ASP A 1 96 ? -0.012 8.352 14.361 1.00 58.12 96 ASP A C 1
ATOM 791 O O . ASP A 1 96 ? 0.098 7.603 13.387 1.00 58.12 96 ASP A O 1
ATOM 795 N N . LEU A 1 97 ? -0.927 9.314 14.402 1.00 55.19 97 LEU A N 1
ATOM 796 C CA . LEU A 1 97 ? -1.617 9.807 13.224 1.00 55.19 97 LEU A CA 1
ATOM 797 C C . LEU A 1 97 ? -0.641 10.749 12.508 1.00 55.19 97 LEU A C 1
ATOM 799 O O . LEU A 1 97 ? -0.311 11.785 13.086 1.00 55.19 97 LEU A O 1
ATOM 803 N N . PRO A 1 98 ? -0.213 10.482 11.257 1.00 49.44 98 PRO A N 1
ATOM 804 C CA . PRO A 1 98 ? 0.572 11.467 10.524 1.00 49.44 98 PRO A CA 1
ATOM 805 C C . PRO A 1 98 ? -0.330 12.678 10.308 1.00 49.44 98 PRO A C 1
ATOM 807 O O . PRO A 1 98 ? -1.246 12.608 9.508 1.00 49.44 98 PRO A O 1
ATOM 810 N N . ASN A 1 99 ? -0.207 13.751 11.078 1.00 44.16 99 ASN A N 1
ATOM 811 C CA . ASN A 1 99 ? -1.119 14.888 10.976 1.00 44.16 99 ASN A CA 1
ATOM 812 C C . ASN A 1 99 ? -1.003 15.523 9.576 1.00 44.16 99 ASN A C 1
ATOM 814 O O . ASN A 1 99 ? 0.097 15.715 9.073 1.00 44.16 99 ASN A O 1
ATOM 818 N N . ALA A 1 100 ? -2.133 15.840 8.931 1.00 47.16 100 ALA A N 1
ATOM 819 C CA . ALA A 1 100 ? -2.157 16.513 7.619 1.00 47.16 100 ALA A CA 1
ATOM 820 C C . ALA A 1 100 ? -1.671 17.979 7.675 1.00 47.16 100 ALA A C 1
ATOM 822 O O . ALA A 1 100 ? -1.689 18.675 6.668 1.00 47.16 100 ALA A O 1
ATOM 823 N N . ASP A 1 101 ? -1.265 18.446 8.850 1.00 45.50 101 ASP A N 1
ATOM 824 C CA . ASP A 1 101 ? -0.830 19.804 9.134 1.00 45.50 101 ASP A CA 1
ATOM 825 C C . ASP A 1 101 ? 0.217 19.686 10.246 1.00 45.50 101 ASP A C 1
ATOM 827 O O . ASP A 1 101 ? -0.097 19.136 11.298 1.00 45.50 101 ASP A O 1
ATOM 831 N N . GLY A 1 102 ? 1.472 20.061 9.979 1.00 46.28 102 GLY A N 1
ATOM 832 C CA . GLY A 1 102 ? 2.689 19.736 10.746 1.00 46.28 102 GLY A CA 1
ATOM 833 C C . GLY A 1 102 ? 2.744 20.184 12.215 1.00 46.28 102 GLY A C 1
ATOM 834 O O . GLY A 1 102 ? 3.668 20.878 12.630 1.00 46.28 102 GLY A O 1
ATOM 835 N N . LYS A 1 103 ? 1.798 19.742 13.040 1.00 43.16 103 LYS A N 1
ATOM 836 C CA . LYS A 1 103 ? 1.774 19.901 14.487 1.00 43.16 103 LYS A CA 1
ATOM 837 C C . LYS A 1 103 ? 1.656 18.510 15.084 1.00 43.16 103 LYS A C 1
ATOM 839 O O . LYS A 1 103 ? 0.601 17.888 15.015 1.00 43.16 103 LYS A O 1
ATOM 844 N N . VAL A 1 104 ? 2.757 18.016 15.640 1.00 41.72 104 VAL A N 1
ATOM 845 C CA . VAL A 1 104 ? 2.792 16.773 16.414 1.00 41.72 104 VAL A CA 1
ATOM 846 C C . VAL A 1 104 ? 1.751 16.886 17.530 1.00 41.72 104 VAL A C 1
ATOM 848 O O . VAL A 1 104 ? 1.928 17.638 18.491 1.00 41.72 104 VAL A O 1
ATOM 851 N N . CYS A 1 105 ? 0.639 16.170 17.397 1.00 39.69 105 CYS A N 1
ATOM 852 C CA . CYS A 1 105 ? -0.259 15.920 18.512 1.00 39.69 105 CYS A CA 1
ATOM 853 C C . CYS A 1 105 ? 0.322 14.731 19.271 1.00 39.69 105 CYS A C 1
ATOM 855 O O . CYS A 1 105 ? -0.038 13.587 19.014 1.00 39.69 105 CYS A O 1
ATOM 857 N N . VAL A 1 106 ? 1.247 15.008 20.194 1.00 44.00 106 VAL A N 1
ATOM 858 C CA . VAL A 1 106 ? 1.595 14.043 21.238 1.00 44.00 106 VAL A CA 1
ATOM 859 C C . VAL A 1 106 ? 0.327 13.772 22.046 1.00 44.00 106 VAL A C 1
ATOM 861 O O . VAL A 1 106 ? -0.059 14.545 22.921 1.00 44.00 106 VAL A O 1
ATOM 864 N N . SER A 1 107 ? -0.374 12.695 21.710 1.00 41.75 107 SER A N 1
ATOM 865 C CA . SER A 1 107 ? -1.419 12.163 22.577 1.00 41.75 107 SER A CA 1
ATOM 866 C C . SER A 1 107 ? -0.708 11.511 23.765 1.00 41.75 107 SER A C 1
ATOM 868 O O . SER A 1 107 ? 0.144 10.649 23.539 1.00 41.75 107 SER A O 1
ATOM 870 N N . PRO A 1 108 ? -0.990 11.893 25.023 1.00 41.56 108 PRO A N 1
ATOM 871 C CA . PRO A 1 108 ? -0.457 11.162 26.165 1.00 41.56 108 PRO A CA 1
ATOM 872 C C . PRO A 1 108 ? -0.957 9.707 26.120 1.00 41.56 108 PRO A C 1
ATOM 874 O O . PRO A 1 108 ? -2.061 9.457 25.622 1.00 41.56 108 PRO A O 1
ATOM 877 N N . PRO A 1 109 ? -0.167 8.738 26.619 1.00 42.78 109 PRO A N 1
ATOM 878 C CA . PRO A 1 109 ? -0.515 7.327 26.547 1.00 42.78 109 PRO A CA 1
ATOM 879 C C . PRO A 1 109 ? -1.859 7.104 27.236 1.00 42.78 109 PRO A C 1
ATOM 881 O O . PRO A 1 109 ? -2.003 7.303 28.443 1.00 42.78 109 PRO A O 1
ATOM 884 N N . THR A 1 110 ? -2.856 6.694 26.452 1.00 44.88 110 THR A N 1
ATOM 885 C CA . THR A 1 110 ? -4.122 6.219 26.999 1.00 44.88 110 THR A CA 1
ATOM 886 C C . THR A 1 110 ? -3.808 4.972 27.806 1.00 44.88 110 THR A C 1
ATOM 888 O O . THR A 1 110 ? -3.396 3.944 27.267 1.00 44.88 110 THR A O 1
ATOM 891 N N . ALA A 1 111 ? -3.951 5.116 29.121 1.00 44.62 111 ALA A N 1
ATOM 892 C CA . ALA A 1 111 ? -3.800 4.073 30.109 1.00 44.62 111 ALA A CA 1
ATOM 893 C C . ALA A 1 111 ? -4.612 2.840 29.693 1.00 44.62 111 ALA A C 1
ATOM 895 O O . ALA A 1 111 ? -5.831 2.785 29.852 1.00 44.62 111 ALA A O 1
ATOM 896 N N . ARG A 1 112 ? -3.923 1.821 29.172 1.00 41.31 112 ARG A N 1
ATOM 897 C CA . ARG A 1 112 ? -4.445 0.461 29.189 1.00 41.31 112 ARG A CA 1
ATOM 898 C C . ARG A 1 112 ? -4.467 0.028 30.647 1.00 41.31 112 ARG A C 1
ATOM 900 O O . ARG A 1 112 ? -3.438 -0.322 31.217 1.00 41.31 112 ARG A O 1
ATOM 907 N N . THR A 1 113 ? -5.657 0.111 31.230 1.00 43.44 113 THR A N 1
ATOM 908 C CA . THR A 1 113 ? -6.089 -0.560 32.452 1.00 43.44 113 THR A CA 1
ATOM 909 C C . THR A 1 113 ? -5.533 -1.984 32.500 1.00 43.44 113 THR A C 1
ATOM 911 O O . THR A 1 113 ? -6.128 -2.921 31.975 1.00 43.44 113 THR A O 1
ATOM 914 N N . PHE A 1 114 ? -4.386 -2.155 33.153 1.00 37.28 114 PHE A N 1
ATOM 915 C CA . PHE A 1 114 ? -3.994 -3.428 33.738 1.00 37.28 114 PHE A CA 1
ATOM 916 C C . PHE A 1 114 ? -4.701 -3.524 35.087 1.00 37.28 114 PHE A C 1
ATOM 918 O O . PHE A 1 114 ? -4.146 -3.209 36.136 1.00 37.28 114 PHE A O 1
ATOM 925 N N . ALA A 1 115 ? -5.965 -3.943 35.055 1.00 43.03 115 ALA A N 1
ATOM 926 C CA . ALA A 1 115 ? -6.607 -4.516 36.226 1.00 43.03 115 ALA A CA 1
ATOM 927 C C . ALA A 1 115 ? -6.008 -5.915 36.439 1.00 43.03 115 ALA A C 1
ATOM 929 O O . ALA A 1 115 ? -6.575 -6.921 36.019 1.00 43.03 115 ALA A O 1
ATOM 930 N N . ILE A 1 116 ? -4.819 -5.977 37.041 1.00 47.09 116 ILE A N 1
ATOM 931 C CA . ILE A 1 116 ? -4.276 -7.229 37.568 1.00 47.09 116 ILE A CA 1
ATOM 932 C C . ILE A 1 116 ? -4.804 -7.433 38.988 1.00 47.09 116 ILE A C 1
ATOM 934 O O . ILE A 1 116 ? -4.427 -6.738 39.923 1.00 47.09 116 ILE A O 1
ATOM 938 N N . ASN A 1 117 ? -5.750 -8.368 39.075 1.00 39.88 117 ASN A N 1
ATOM 939 C CA . ASN A 1 117 ? -6.163 -9.172 40.223 1.00 39.88 117 ASN A CA 1
ATOM 940 C C . ASN A 1 117 ? -5.788 -8.673 41.627 1.00 39.88 117 ASN A C 1
ATOM 942 O O . ASN A 1 117 ? -4.685 -8.885 42.127 1.00 39.88 117 ASN A O 1
ATOM 946 N N . LEU A 1 118 ? -6.814 -8.173 42.315 1.00 50.41 118 LEU A N 1
ATOM 947 C CA . LEU A 1 118 ? -6.906 -8.145 43.766 1.00 50.41 118 LEU A CA 1
ATOM 948 C C . LEU A 1 118 ? -6.928 -9.602 44.275 1.00 50.41 118 LEU A C 1
ATOM 950 O O . LEU A 1 118 ? -7.976 -10.247 44.263 1.00 50.41 118 LEU A O 1
ATOM 954 N N . HIS A 1 119 ? -5.784 -10.146 44.694 1.00 48.28 119 HIS A N 1
ATOM 955 C CA . HIS A 1 119 ? -5.770 -11.343 45.534 1.00 48.28 119 HIS A CA 1
ATOM 956 C C . HIS A 1 119 ? -5.410 -10.948 46.964 1.00 48.28 119 HIS A C 1
ATOM 958 O O . HIS A 1 119 ? -4.348 -10.393 47.235 1.00 48.28 119 HIS A O 1
ATOM 964 N N . LEU A 1 120 ? -6.379 -11.206 47.839 1.00 50.75 120 LEU A N 1
ATOM 965 C CA . LEU A 1 120 ? -6.336 -11.161 49.292 1.00 50.75 120 LEU A CA 1
ATOM 966 C C . LEU A 1 120 ? -4.973 -11.554 49.884 1.00 50.75 120 LEU A C 1
ATOM 968 O O . LEU A 1 120 ? -4.533 -12.685 49.705 1.00 50.75 120 LEU A O 1
ATOM 972 N N . THR A 1 121 ? -4.466 -10.713 50.783 1.00 48.38 121 THR A N 1
ATOM 973 C CA . THR A 1 121 ? -3.958 -11.173 52.084 1.00 48.38 121 THR A CA 1
ATOM 974 C C . THR A 1 121 ? -4.215 -10.102 53.145 1.00 48.38 121 THR A C 1
ATOM 976 O O . THR A 1 121 ? -3.466 -9.153 53.331 1.00 48.38 121 THR A O 1
ATOM 979 N N . SER A 1 122 ? -5.374 -10.259 53.787 1.00 42.22 122 SER A N 1
ATOM 980 C CA . SER A 1 122 ? -5.652 -10.045 55.212 1.00 42.22 122 SER A CA 1
ATOM 981 C C . SER A 1 122 ? -4.679 -9.162 56.014 1.00 42.22 122 SER A C 1
ATOM 983 O O . SER A 1 122 ? -3.623 -9.614 56.451 1.00 42.22 122 SER A O 1
ATOM 985 N N . VAL A 1 123 ? -5.132 -7.952 56.350 1.00 51.19 123 VAL A N 1
ATOM 986 C CA . VAL A 1 123 ? -4.705 -7.233 57.560 1.00 51.19 123 VAL A CA 1
ATOM 987 C C . VAL A 1 123 ? -5.549 -7.731 58.738 1.00 51.19 123 VAL A C 1
ATOM 989 O O . VAL A 1 123 ? -6.777 -7.722 58.678 1.00 51.19 123 VAL A O 1
ATOM 992 N N . SER A 1 124 ? -4.902 -8.133 59.830 1.00 44.16 124 SER A N 1
ATOM 993 C CA . SER A 1 124 ? -5.480 -8.182 61.184 1.00 44.16 124 SER A CA 1
ATOM 994 C C . SER A 1 124 ? -4.327 -7.969 62.174 1.00 44.16 124 SER A C 1
ATOM 996 O O . SER A 1 124 ? -3.479 -8.843 62.288 1.00 44.16 124 SER A O 1
ATOM 998 N N . MET A 1 125 ? -4.088 -6.724 62.623 1.00 47.44 125 MET A N 1
ATOM 999 C CA . MET A 1 125 ? -4.595 -6.092 63.872 1.00 47.44 125 MET A CA 1
ATOM 1000 C C . MET A 1 125 ? -3.720 -6.432 65.106 1.00 47.44 125 MET A C 1
ATOM 1002 O O . MET A 1 125 ? -3.099 -7.487 65.107 1.00 47.44 125 MET A O 1
ATOM 1006 N N . PRO A 1 126 ? -3.763 -5.675 66.225 1.00 55.72 126 PRO A N 1
ATOM 1007 C CA . PRO A 1 126 ? -3.925 -4.228 66.402 1.00 55.72 126 PRO A CA 1
ATOM 1008 C C . PRO A 1 126 ? -2.930 -3.633 67.443 1.00 55.72 126 PRO A C 1
ATOM 1010 O O . PRO A 1 126 ? -2.038 -4.295 67.964 1.00 55.72 126 PRO A O 1
ATOM 1013 N N . LEU A 1 127 ? -3.118 -2.340 67.712 1.00 46.72 127 LEU A N 1
ATOM 1014 C CA . LEU A 1 127 ? -2.416 -1.454 68.644 1.0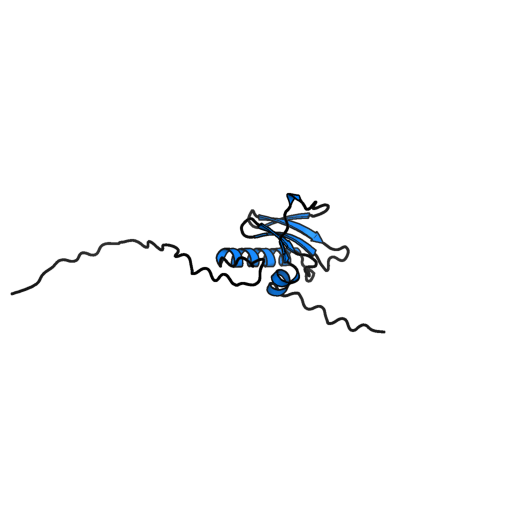0 46.72 127 LEU A CA 1
ATOM 1015 C C . LEU A 1 127 ? -2.643 -1.793 70.143 1.00 46.72 127 LEU A C 1
ATOM 1017 O O . LEU A 1 127 ? -3.753 -2.155 70.521 1.00 46.72 127 LEU A O 1
ATOM 1021 N N . SER A 1 128 ? -1.621 -1.492 70.957 1.00 44.19 128 SER A N 1
ATOM 1022 C CA . SER A 1 128 ? -1.632 -1.073 72.380 1.00 44.19 128 SER A CA 1
ATOM 1023 C C . SER A 1 128 ? -2.027 -2.046 73.507 1.00 44.19 128 SER A C 1
ATOM 1025 O O . SER A 1 128 ? -3.181 -2.439 73.644 1.00 44.19 128 SER A O 1
ATOM 1027 N N . ASN A 1 129 ? -1.091 -2.236 74.449 1.00 41.09 129 ASN A N 1
ATOM 1028 C CA . ASN A 1 129 ? -1.120 -1.542 75.748 1.00 41.09 129 ASN A CA 1
ATOM 1029 C C . ASN A 1 129 ? 0.309 -1.243 76.223 1.00 41.09 129 ASN A C 1
ATOM 1031 O O . ASN A 1 129 ? 1.172 -2.126 76.025 1.00 41.09 129 ASN A O 1
#

Secondary structure (DSSP, 8-state):
--------PPPPHHHHHHHSEEE--GGG----S-EEEEETTEEEEEEE-TTSSEEEEEEEETTEEEEEEEEE-TT-HHHHHHHHHHHHHHHHHHT----SSS---------------------------

Radius of gyration: 23.32 Å; chains: 1; bounding box: 42×31×97 Å

Organism: Dibothriocephalus latus (NCBI:txid60516)

Foldseek 3Di:
DPPPDPPDDQDDLVCQCPPFKDFDDVVPDDDPPWDWDADPNWIKTKDADPVNQFMWIWGDAPNTIMIGGGHGCVNPVPVVVVVNVVVSVVCNVCVPDPDPDPDGPPDDDDDPDPPDDDDDDDDDYDDDD

pLDDT: mean 70.71, std 18.53, range [33.56, 90.69]